Protein AF-A0A523Y934-F1 (afdb_monomer_lite)

Radius of gyration: 31.76 Å; chains: 1; bounding box: 68×55×85 Å

pLDDT: mean 89.75, std 9.21, range [45.53, 96.69]

Foldseek 3Di:
DDDDDPPDDDDPVNVVVVVVVVVVVVVVVVVVVVVVVVVVVVVVVVVQQVVLVVQVCVVVVVVVVQQQAAPLCQLRWHWDDDDFFKTKTWHDPVNPSPTWIWIWHWDADPVRWIFTWIDTNDDTDGSHTNDPGGGRD

Structure (mmCIF, N/CA/C/O backbone):
data_AF-A0A523Y934-F1
#
_entry.id   AF-A0A523Y934-F1
#
loop_
_atom_site.group_PDB
_atom_site.id
_atom_site.type_symbol
_atom_site.label_atom_id
_atom_site.label_alt_id
_atom_site.label_comp_id
_atom_site.label_asym_id
_atom_site.label_entity_id
_atom_site.label_seq_id
_atom_site.pdbx_PDB_ins_code
_atom_site.Cartn_x
_atom_site.Cartn_y
_atom_site.Cartn_z
_atom_site.occupancy
_atom_site.B_iso_or_equiv
_atom_site.auth_seq_id
_atom_site.auth_comp_id
_atom_site.auth_asym_id
_atom_site.auth_atom_id
_atom_site.pdbx_PDB_model_num
ATOM 1 N N . MET A 1 1 ? -46.271 44.060 52.376 1.00 45.53 1 MET A N 1
ATOM 2 C CA . MET A 1 1 ? -45.247 43.401 51.538 1.00 45.53 1 MET A CA 1
ATOM 3 C C . MET A 1 1 ? -45.195 41.928 51.933 1.00 45.53 1 MET A C 1
ATOM 5 O O . MET A 1 1 ? -44.728 41.628 53.021 1.00 45.53 1 MET A O 1
ATOM 9 N N . LYS A 1 2 ? -45.805 41.026 51.150 1.00 45.97 2 LYS A N 1
ATOM 10 C CA . LYS A 1 2 ? -45.819 39.576 51.432 1.00 45.97 2 LYS A CA 1
ATOM 11 C C . LYS A 1 2 ? -44.662 38.935 50.667 1.00 45.97 2 LYS A C 1
ATOM 13 O O . LYS A 1 2 ? -44.674 38.951 49.442 1.00 45.97 2 LYS A O 1
ATOM 18 N N . ILE A 1 3 ? -43.673 38.409 51.384 1.00 59.44 3 ILE A N 1
ATOM 19 C CA . ILE A 1 3 ? -42.582 37.633 50.787 1.00 59.44 3 ILE A CA 1
ATOM 20 C C . ILE A 1 3 ? -43.076 36.197 50.629 1.00 59.44 3 ILE A C 1
ATOM 22 O O . ILE A 1 3 ? -43.235 35.473 51.613 1.00 59.44 3 ILE A O 1
ATOM 26 N N . VAL A 1 4 ? -43.365 35.811 49.388 1.00 60.94 4 VAL A N 1
ATOM 27 C CA . VAL A 1 4 ? -43.674 34.429 49.017 1.00 60.94 4 VAL A CA 1
ATOM 28 C C . VAL A 1 4 ? -42.371 33.637 49.113 1.00 60.94 4 VAL A C 1
ATOM 30 O O . VAL A 1 4 ? -41.459 33.841 48.318 1.00 60.94 4 VAL A O 1
ATOM 33 N N . HIS A 1 5 ? -42.255 32.774 50.120 1.00 60.62 5 HIS A N 1
ATOM 34 C CA . HIS A 1 5 ? -41.163 31.810 50.202 1.00 60.62 5 HIS A CA 1
ATOM 35 C C . HIS A 1 5 ? -41.566 30.571 49.408 1.00 60.62 5 HIS A C 1
ATOM 37 O O . HIS A 1 5 ? -42.349 29.761 49.899 1.00 60.62 5 HIS A O 1
ATOM 43 N N . ASN A 1 6 ? -41.033 30.434 48.196 1.00 60.53 6 ASN A N 1
ATOM 44 C CA . ASN A 1 6 ? -41.092 29.175 47.468 1.00 60.53 6 ASN A CA 1
ATOM 45 C C . ASN A 1 6 ? -40.087 28.208 48.118 1.00 60.53 6 ASN A C 1
ATOM 47 O O . ASN A 1 6 ? -38.882 28.440 48.038 1.00 60.53 6 ASN A O 1
ATOM 51 N N . LYS A 1 7 ? -40.573 27.196 48.845 1.00 58.69 7 LYS A N 1
ATOM 52 C CA . LYS A 1 7 ? -39.758 26.206 49.577 1.00 58.69 7 LYS A CA 1
ATOM 53 C C . LYS A 1 7 ? -39.939 24.802 49.001 1.00 58.69 7 LYS A C 1
ATOM 55 O O . LYS A 1 7 ? -40.039 23.836 49.753 1.00 58.69 7 LYS A O 1
ATOM 60 N N . ASP A 1 8 ? -39.953 24.693 47.684 1.00 66.69 8 ASP A N 1
ATOM 61 C CA . ASP A 1 8 ? -40.050 23.396 47.028 1.00 66.69 8 ASP A CA 1
ATOM 62 C C . ASP A 1 8 ? -38.625 22.894 46.769 1.00 66.69 8 ASP A C 1
ATOM 64 O O . ASP A 1 8 ? -37.945 23.309 45.832 1.00 66.69 8 ASP A O 1
ATOM 68 N N . GLY A 1 9 ? -38.123 22.078 47.699 1.00 71.81 9 GLY A N 1
ATOM 69 C CA . GLY A 1 9 ? -36.906 21.291 47.510 1.00 71.81 9 GLY A CA 1
ATOM 70 C C . GLY A 1 9 ? -37.203 20.027 46.702 1.00 71.81 9 GLY A C 1
ATOM 71 O O . GLY A 1 9 ? -38.324 19.527 46.728 1.00 71.81 9 GLY A O 1
ATOM 72 N N . PHE A 1 10 ? -36.198 19.495 46.007 1.00 73.56 10 PHE A N 1
ATOM 73 C CA . PHE A 1 10 ? -36.338 18.241 45.265 1.00 73.56 10 PHE A CA 1
ATOM 74 C C . PHE A 1 10 ? -36.556 17.059 46.207 1.00 73.56 10 PHE A C 1
ATOM 76 O O . PHE A 1 10 ? -35.832 16.886 47.193 1.00 73.56 10 PHE A O 1
ATOM 83 N N . SER A 1 11 ? -37.519 16.209 45.869 1.00 87.81 11 SER A N 1
ATOM 84 C CA . SER A 1 11 ? -37.685 14.930 46.541 1.00 87.81 11 SER A CA 1
ATOM 85 C C . SER A 1 11 ? -36.555 13.974 46.149 1.00 87.81 11 SER A C 1
ATOM 87 O O . SER A 1 11 ? -36.106 13.945 45.002 1.00 87.81 11 SER A O 1
ATOM 89 N N . LEU A 1 12 ? -36.118 13.128 47.088 1.00 87.31 12 LEU A N 1
ATOM 90 C CA . LEU A 1 12 ? -35.115 12.083 46.832 1.00 87.31 12 LEU A CA 1
ATOM 91 C C . LEU A 1 12 ? -35.492 11.190 45.639 1.00 87.31 12 LEU A C 1
ATOM 93 O O . LEU A 1 12 ? -34.616 10.762 44.888 1.00 87.31 12 LEU A O 1
ATOM 97 N N . ILE A 1 13 ? -36.791 10.939 45.445 1.00 90.00 13 ILE A N 1
ATOM 98 C CA . ILE A 1 13 ? -37.280 10.137 44.321 1.00 90.00 13 ILE A CA 1
ATOM 99 C C . ILE A 1 13 ? -37.102 10.851 42.977 1.00 90.00 13 ILE A C 1
ATOM 101 O O . ILE A 1 13 ? -36.742 10.205 41.999 1.00 90.00 13 ILE A O 1
ATOM 105 N N . GLU A 1 14 ? -37.287 12.172 42.918 1.00 89.31 14 GLU A N 1
ATOM 106 C CA . GLU A 1 14 ? -37.111 12.950 41.684 1.00 89.31 14 GLU A CA 1
ATOM 107 C C . GLU A 1 14 ? -35.646 12.960 41.254 1.00 89.31 14 GLU A C 1
ATOM 109 O O . GLU A 1 14 ? -35.348 12.791 40.073 1.00 89.31 14 GLU A O 1
ATOM 114 N N . LEU A 1 15 ? -34.723 13.073 42.214 1.00 90.06 15 LEU A N 1
ATOM 115 C CA . LEU A 1 15 ? -33.290 12.992 41.944 1.00 90.06 15 LEU A CA 1
ATOM 116 C C . LEU A 1 15 ? -32.885 11.597 41.445 1.00 90.06 15 LEU A C 1
ATOM 118 O O . LEU A 1 15 ? -32.113 11.483 40.494 1.00 90.06 15 LEU A O 1
ATOM 122 N N . LEU A 1 16 ? -33.442 10.535 42.035 1.00 93.38 16 LEU A N 1
ATOM 123 C CA . LEU A 1 16 ? -33.182 9.161 41.601 1.00 93.38 16 LEU A CA 1
ATOM 124 C C . LEU A 1 16 ? -33.689 8.921 40.173 1.00 93.38 16 LEU A C 1
ATOM 126 O O . LEU A 1 16 ? -32.962 8.370 39.347 1.00 93.38 16 LEU A O 1
ATOM 130 N N . VAL A 1 17 ? -34.902 9.384 39.860 1.00 94.19 17 VAL A N 1
ATOM 131 C CA . VAL A 1 17 ? -35.477 9.280 38.511 1.00 94.19 17 VAL A CA 1
ATOM 132 C C . VAL A 1 17 ? -34.670 10.106 37.503 1.00 94.19 17 VAL A C 1
ATOM 134 O O . VAL A 1 17 ? -34.382 9.615 36.412 1.00 94.19 17 VAL A O 1
ATOM 137 N N . ALA A 1 18 ? -34.237 11.317 37.863 1.00 94.69 18 ALA A N 1
ATOM 138 C CA . ALA A 1 18 ? -33.416 12.162 36.996 1.00 94.69 18 ALA A CA 1
ATOM 139 C C . ALA A 1 18 ? -32.059 11.519 36.659 1.00 94.69 18 ALA A C 1
ATOM 141 O O . ALA A 1 18 ? -31.636 11.547 35.502 1.00 94.69 18 ALA A O 1
ATOM 142 N N . VAL A 1 19 ? -31.395 10.895 37.639 1.00 94.19 19 VAL A N 1
ATOM 143 C CA . VAL A 1 19 ? -30.137 10.159 37.419 1.00 94.19 19 VAL A CA 1
ATOM 144 C C . VAL A 1 19 ? -30.369 8.899 36.582 1.00 94.19 19 VAL A C 1
ATOM 146 O O . VAL A 1 19 ? -29.592 8.612 35.676 1.00 94.19 19 VAL A O 1
ATOM 149 N N . ALA A 1 20 ? -31.451 8.159 36.828 1.00 95.38 20 ALA A N 1
ATOM 150 C CA . ALA A 1 20 ? -31.769 6.975 36.033 1.00 95.38 20 ALA A CA 1
ATOM 151 C C . ALA A 1 20 ? -31.979 7.328 34.548 1.00 95.38 20 ALA A C 1
ATOM 153 O O . ALA A 1 20 ? -31.420 6.676 33.666 1.00 95.38 20 ALA A O 1
ATOM 154 N N . LEU A 1 21 ? -32.731 8.397 34.265 1.00 96.31 21 LEU A N 1
ATOM 155 C CA . LEU A 1 21 ? -32.966 8.864 32.898 1.00 96.31 21 LEU A CA 1
ATOM 156 C C . LEU A 1 21 ? -31.695 9.412 32.240 1.00 96.31 21 LEU A C 1
ATOM 158 O O . LEU A 1 21 ? -31.460 9.141 31.062 1.00 96.31 21 LEU A O 1
ATOM 162 N N . SER A 1 22 ? -30.849 10.136 32.980 1.00 95.69 22 SER A N 1
ATOM 163 C CA . SER A 1 22 ? -29.600 10.668 32.426 1.00 95.69 22 SER A CA 1
ATOM 164 C C . SER A 1 22 ? -28.634 9.555 32.014 1.00 95.69 22 SER A C 1
ATOM 166 O O . SER A 1 22 ? -28.032 9.652 30.947 1.00 95.69 22 SER A O 1
ATOM 168 N N . VAL A 1 23 ? -28.551 8.462 32.782 1.00 96.38 23 VAL A N 1
ATOM 169 C CA . VAL A 1 23 ? -27.744 7.281 32.431 1.00 96.38 23 VAL A CA 1
ATOM 170 C C . VAL A 1 23 ? -28.257 6.606 31.158 1.00 96.38 23 VAL A C 1
ATOM 172 O O . VAL A 1 23 ? -27.453 6.261 30.293 1.00 96.38 23 VAL A O 1
ATOM 175 N N . ILE A 1 24 ? -29.578 6.458 30.999 1.00 96.38 24 ILE A N 1
ATOM 176 C CA . ILE A 1 24 ? -30.177 5.874 29.785 1.00 96.38 24 ILE A CA 1
ATOM 177 C C . ILE A 1 24 ? -29.829 6.718 28.552 1.00 96.38 24 ILE A C 1
ATOM 179 O O . ILE A 1 24 ? -29.404 6.183 27.527 1.00 96.38 24 ILE A O 1
ATOM 183 N N . ILE A 1 25 ? -29.960 8.042 28.662 1.00 96.69 25 ILE A N 1
ATOM 184 C CA . ILE A 1 25 ? -29.616 8.970 27.579 1.00 96.69 25 ILE A CA 1
ATOM 185 C C . ILE A 1 25 ? -28.120 8.882 27.254 1.00 96.69 25 ILE A C 1
ATOM 187 O O . ILE A 1 25 ? -27.748 8.800 26.082 1.00 96.69 25 ILE A O 1
ATOM 191 N N . MET A 1 26 ? -27.256 8.833 28.272 1.00 96.25 26 MET A N 1
ATOM 192 C CA . MET A 1 26 ? -25.813 8.724 28.058 1.00 96.25 26 MET A CA 1
ATOM 193 C C . MET A 1 26 ? -25.416 7.409 27.395 1.00 96.25 26 MET A C 1
ATOM 195 O O . MET A 1 26 ? -24.554 7.415 26.519 1.00 96.25 26 MET A O 1
ATOM 199 N N . ALA A 1 27 ? -26.070 6.299 27.741 1.00 95.75 27 ALA A N 1
ATOM 200 C CA . ALA A 1 27 ? -25.849 5.020 27.075 1.00 95.75 27 ALA A CA 1
ATOM 201 C C . ALA A 1 27 ? -26.187 5.094 25.572 1.00 95.75 27 ALA A C 1
ATOM 203 O O . ALA A 1 27 ? -25.421 4.604 24.740 1.00 95.75 27 ALA A O 1
ATOM 204 N N . ALA A 1 28 ? -27.283 5.768 25.205 1.00 95.31 28 ALA A N 1
ATOM 205 C CA . ALA A 1 28 ? -27.666 5.969 23.806 1.00 95.31 28 ALA A CA 1
ATOM 206 C C . ALA A 1 28 ? -26.657 6.848 23.037 1.00 95.31 28 ALA A C 1
ATOM 208 O O . ALA A 1 28 ? -26.257 6.519 21.913 1.00 95.31 28 ALA A O 1
ATOM 209 N N . ILE A 1 29 ? -26.194 7.940 23.656 1.00 96.44 29 ILE A N 1
ATOM 210 C CA . ILE A 1 29 ? -25.170 8.822 23.075 1.00 96.44 29 ILE A CA 1
ATOM 211 C C . ILE A 1 29 ? -23.856 8.060 22.894 1.00 96.44 29 ILE A C 1
ATOM 213 O O . ILE A 1 29 ? -23.255 8.121 21.823 1.00 96.44 29 ILE A O 1
ATOM 217 N N . TYR A 1 30 ? -23.438 7.298 23.906 1.00 96.00 30 TYR A N 1
ATOM 218 C CA . TYR A 1 30 ? -22.206 6.519 23.863 1.00 96.00 30 TYR A CA 1
ATOM 219 C C . TYR A 1 30 ? -22.229 5.467 22.752 1.00 96.00 30 TYR A C 1
ATOM 221 O O . TYR A 1 30 ? -21.268 5.358 21.995 1.00 96.00 30 TYR A O 1
ATOM 229 N N . SER A 1 31 ? -23.346 4.752 22.582 1.00 94.19 31 SER A N 1
ATOM 230 C CA . SER A 1 31 ? -23.520 3.811 21.467 1.00 94.19 31 SER A CA 1
ATOM 231 C C . SER A 1 31 ? -23.329 4.496 20.109 1.00 94.19 31 SER A C 1
ATOM 233 O O . SER A 1 31 ? -22.666 3.963 19.218 1.00 94.19 31 SER A O 1
ATOM 235 N N . THR A 1 32 ? -23.886 5.698 19.950 1.00 94.56 32 THR A N 1
ATOM 236 C CA . THR A 1 32 ? -23.757 6.476 18.710 1.00 94.56 32 THR A CA 1
ATOM 237 C C . THR A 1 32 ? -22.320 6.958 18.506 1.00 94.56 32 THR A C 1
ATOM 239 O O . THR A 1 32 ? -21.791 6.868 17.399 1.00 94.56 32 THR A O 1
ATOM 242 N N . PHE A 1 33 ? -21.661 7.439 19.562 1.00 95.50 33 PHE A N 1
ATOM 243 C CA . PHE A 1 33 ? -20.258 7.854 19.529 1.00 95.50 33 PHE A CA 1
ATOM 244 C C . PHE A 1 33 ? -19.330 6.691 19.152 1.00 95.50 33 PHE A C 1
ATOM 246 O O . PHE A 1 33 ? -18.471 6.844 18.287 1.00 95.50 33 PHE A O 1
ATOM 253 N N . TYR A 1 34 ? -19.547 5.509 19.729 1.00 94.94 34 TYR A N 1
ATOM 254 C CA . TYR A 1 34 ? -18.773 4.309 19.419 1.00 94.94 34 TYR A CA 1
ATOM 255 C C . TYR A 1 34 ? -18.907 3.901 17.944 1.00 94.94 34 TYR A C 1
ATOM 257 O O . TYR A 1 34 ? -17.912 3.634 17.267 1.00 94.94 34 TYR A O 1
ATOM 265 N N . SER A 1 35 ? -20.133 3.922 17.407 1.00 93.94 35 SER A N 1
ATOM 266 C CA . SER A 1 35 ? -20.371 3.655 15.983 1.00 93.94 35 SER A CA 1
ATOM 267 C C . SER A 1 35 ? -19.685 4.681 15.075 1.00 93.94 35 SER A C 1
ATOM 269 O O . SER A 1 35 ? -19.143 4.319 14.027 1.00 93.94 35 SER A O 1
ATOM 271 N N . GLN A 1 36 ? -19.689 5.957 15.468 1.00 93.94 36 GLN A N 1
ATOM 272 C CA . GLN A 1 36 ? -18.993 7.012 14.733 1.00 93.94 36 GLN A CA 1
ATOM 273 C C . GLN A 1 36 ? -17.483 6.779 14.740 1.00 93.94 36 GLN A C 1
ATOM 275 O O . GLN A 1 36 ? -16.884 6.752 13.672 1.00 93.94 36 GLN A O 1
ATOM 280 N N . GLN A 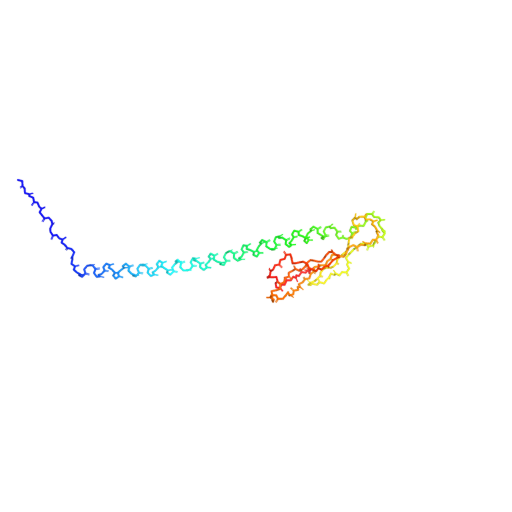1 37 ? -16.876 6.531 15.904 1.00 95.38 37 GLN A N 1
ATOM 281 C CA . GLN A 1 37 ? -15.437 6.274 16.021 1.00 95.38 37 GLN A CA 1
ATOM 282 C C . GLN A 1 37 ? -14.987 5.114 15.127 1.00 95.38 37 GLN A C 1
ATOM 284 O O . GLN A 1 37 ? -14.001 5.236 14.404 1.00 95.38 37 GLN A O 1
ATOM 289 N N . LYS A 1 38 ? -15.741 4.009 15.120 1.00 94.31 38 LYS A N 1
ATOM 290 C CA . LYS A 1 38 ? -15.466 2.879 14.226 1.00 94.31 38 LYS A CA 1
ATOM 291 C C . LYS A 1 38 ? -15.527 3.291 12.752 1.00 94.31 38 LYS A C 1
ATOM 293 O O . LYS A 1 38 ? -14.667 2.894 11.973 1.00 94.31 38 LYS A O 1
ATOM 298 N N . SER A 1 39 ? -16.525 4.088 12.376 1.00 93.75 39 SER A N 1
ATOM 299 C CA . SER A 1 39 ? -16.682 4.568 10.998 1.00 93.75 39 SER A CA 1
ATOM 300 C C . SER A 1 39 ? -15.538 5.493 10.580 1.00 93.75 39 SER A C 1
ATOM 302 O O . SER A 1 39 ? -15.052 5.374 9.460 1.00 93.75 39 SER A O 1
ATOM 304 N N . PHE A 1 40 ? -15.066 6.359 11.481 1.00 94.38 40 PHE A N 1
ATOM 305 C CA . PHE A 1 40 ? -13.912 7.227 11.234 1.00 94.38 40 PHE A CA 1
ATOM 306 C C . PHE A 1 40 ? -12.639 6.427 10.939 1.00 94.38 40 PHE A C 1
ATOM 308 O O . PHE A 1 40 ? -11.955 6.727 9.966 1.00 94.38 40 PHE A O 1
ATOM 315 N N . LEU A 1 41 ? -12.358 5.372 11.710 1.00 93.50 41 LEU A N 1
ATOM 316 C CA . LEU A 1 41 ? -11.185 4.519 11.469 1.00 93.50 41 LEU A CA 1
ATOM 317 C C . LEU A 1 41 ? -11.247 3.813 10.107 1.00 93.50 41 LEU A C 1
ATOM 319 O O . LEU A 1 41 ? -10.248 3.734 9.397 1.00 93.50 41 LEU A O 1
ATOM 323 N N . VAL A 1 42 ? -12.429 3.330 9.713 1.00 93.44 42 VAL A N 1
ATOM 324 C CA . VAL A 1 42 ? -12.621 2.716 8.389 1.00 93.44 42 VAL A CA 1
ATOM 325 C C . VAL A 1 42 ? -12.407 3.740 7.273 1.00 93.44 42 VAL A C 1
ATOM 327 O O . VAL A 1 42 ? -11.775 3.426 6.269 1.00 93.44 42 VAL A O 1
ATOM 330 N N . GLN A 1 43 ? -12.902 4.969 7.441 1.00 92.62 43 GLN A N 1
ATOM 331 C CA . GLN A 1 43 ? -12.708 6.038 6.457 1.00 92.62 43 GLN A CA 1
ATOM 332 C C . GLN A 1 43 ? -11.231 6.403 6.284 1.00 92.62 43 GLN A C 1
ATOM 334 O O . GLN A 1 43 ? -10.788 6.610 5.158 1.00 92.62 43 GLN A O 1
ATOM 339 N N . GLU A 1 44 ? -10.460 6.440 7.370 1.00 92.25 44 GLU A N 1
ATOM 340 C CA . GLU A 1 44 ? -9.017 6.682 7.312 1.00 92.25 44 GLU A CA 1
ATOM 341 C C . GLU A 1 44 ? -8.288 5.579 6.531 1.00 92.25 44 GLU A C 1
ATOM 343 O O . GLU A 1 44 ? -7.485 5.869 5.643 1.00 92.25 44 GLU A O 1
ATOM 348 N N . GLN A 1 45 ? -8.629 4.313 6.788 1.00 89.31 45 GLN A N 1
ATOM 349 C CA . GLN A 1 45 ? -8.058 3.180 6.059 1.00 89.31 45 GLN A CA 1
ATOM 350 C C . GLN A 1 45 ? -8.407 3.215 4.562 1.00 89.31 45 GLN A C 1
ATOM 352 O O . GLN A 1 45 ? -7.544 2.954 3.721 1.00 89.31 45 GLN A O 1
ATOM 357 N N . LEU A 1 46 ? -9.648 3.572 4.218 1.00 91.31 46 LEU A N 1
ATOM 358 C CA . LEU A 1 46 ? -10.073 3.740 2.826 1.00 91.31 46 LEU A CA 1
ATOM 359 C C . LEU A 1 46 ? -9.308 4.874 2.136 1.00 91.31 46 LEU A C 1
ATOM 361 O O . LEU A 1 46 ? -8.813 4.685 1.028 1.00 91.31 46 LEU A O 1
ATOM 365 N N . ALA A 1 47 ? -9.144 6.020 2.800 1.00 92.62 47 ALA A N 1
ATOM 366 C CA . ALA A 1 47 ? -8.390 7.146 2.254 1.00 92.62 47 ALA A CA 1
ATOM 367 C C . ALA A 1 47 ? -6.916 6.783 1.992 1.00 92.62 47 ALA A C 1
ATOM 369 O O . ALA A 1 47 ? -6.360 7.150 0.955 1.00 92.62 47 ALA A O 1
ATOM 370 N N . ALA A 1 48 ? -6.293 6.017 2.894 1.00 90.31 48 ALA A N 1
ATOM 371 C CA . ALA A 1 48 ? -4.933 5.518 2.703 1.00 90.31 48 ALA A CA 1
ATOM 372 C C . ALA A 1 48 ? -4.828 4.563 1.498 1.00 90.31 48 ALA A C 1
ATOM 374 O O . ALA A 1 48 ? -3.905 4.688 0.690 1.00 90.31 48 ALA A O 1
ATOM 375 N N . MET A 1 49 ? -5.794 3.651 1.327 1.00 89.31 49 MET A N 1
ATOM 376 C CA . MET A 1 49 ? -5.865 2.791 0.139 1.00 89.31 49 MET A CA 1
ATOM 377 C C . MET A 1 49 ? -6.021 3.602 -1.150 1.00 89.31 49 MET A C 1
ATOM 379 O O . MET A 1 49 ? -5.305 3.349 -2.116 1.00 89.31 49 MET A O 1
ATOM 383 N N . GLU A 1 50 ? -6.906 4.601 -1.177 1.00 92.12 50 GLU A N 1
ATOM 384 C CA . GLU A 1 50 ? -7.085 5.459 -2.354 1.00 92.12 50 GLU A CA 1
ATOM 385 C C . GLU A 1 50 ? -5.811 6.233 -2.712 1.00 92.12 50 GLU A C 1
ATOM 387 O O . GLU A 1 50 ? -5.470 6.363 -3.892 1.00 92.12 50 GLU A O 1
ATOM 392 N N . GLN A 1 51 ? -5.080 6.732 -1.712 1.00 91.50 51 GLN A N 1
ATOM 393 C CA . GLN A 1 51 ? -3.806 7.412 -1.933 1.00 91.50 51 GLN A CA 1
ATOM 394 C C . GLN A 1 51 ? -2.761 6.467 -2.539 1.00 91.50 51 GLN A C 1
ATOM 396 O O . GLN A 1 51 ? -2.086 6.844 -3.502 1.00 91.50 51 GLN A O 1
ATOM 401 N N . ASN A 1 52 ? -2.660 5.243 -2.019 1.00 91.50 52 ASN A N 1
ATOM 402 C CA . ASN A 1 52 ? -1.763 4.219 -2.551 1.00 91.50 52 ASN A CA 1
ATOM 403 C C . ASN A 1 52 ? -2.119 3.862 -3.999 1.00 91.50 52 ASN A C 1
ATOM 405 O O . ASN A 1 52 ? -1.242 3.838 -4.861 1.00 91.50 52 ASN A O 1
ATOM 409 N N . LEU A 1 53 ? -3.407 3.670 -4.296 1.00 91.31 53 LEU A N 1
ATOM 410 C CA . LEU A 1 53 ? -3.882 3.409 -5.656 1.00 91.31 53 LEU A CA 1
ATOM 411 C C . LEU A 1 53 ? -3.554 4.563 -6.607 1.00 91.31 53 LEU A C 1
ATOM 413 O O . LEU A 1 53 ? -3.064 4.327 -7.708 1.00 91.31 53 LEU A O 1
ATOM 417 N N . ARG A 1 54 ? -3.755 5.817 -6.185 1.00 93.12 54 ARG A N 1
ATOM 418 C CA . ARG A 1 54 ? -3.409 6.991 -7.002 1.00 93.12 54 ARG A CA 1
ATOM 419 C C . ARG A 1 54 ? -1.914 7.049 -7.308 1.00 93.12 54 ARG A C 1
ATOM 421 O O . ARG A 1 54 ? -1.540 7.364 -8.436 1.00 93.12 54 ARG A O 1
ATOM 428 N N . ALA A 1 55 ? -1.066 6.750 -6.326 1.00 91.31 55 ALA A N 1
ATOM 429 C CA . ALA A 1 55 ? 0.379 6.702 -6.522 1.00 91.31 55 ALA A CA 1
ATOM 430 C C . ALA A 1 55 ? 0.780 5.579 -7.492 1.00 91.31 55 ALA A C 1
ATOM 432 O O . ALA A 1 55 ? 1.529 5.827 -8.438 1.00 91.31 55 ALA A O 1
ATOM 433 N N . ALA A 1 56 ? 0.237 4.372 -7.312 1.00 92.69 56 ALA A N 1
ATOM 434 C CA . ALA A 1 56 ? 0.464 3.246 -8.212 1.00 92.69 56 ALA A CA 1
ATOM 435 C C . ALA A 1 56 ? 0.044 3.553 -9.655 1.00 92.69 56 ALA A C 1
ATOM 437 O O . ALA A 1 56 ? 0.844 3.358 -10.571 1.00 92.69 56 ALA A O 1
ATOM 438 N N . MET A 1 57 ? -1.166 4.086 -9.849 1.00 92.94 57 MET A N 1
ATOM 439 C CA . MET A 1 57 ? -1.675 4.481 -11.164 1.00 92.94 57 MET A CA 1
ATOM 440 C C . MET A 1 57 ? -0.793 5.542 -11.817 1.00 92.94 57 MET A C 1
ATOM 442 O O . MET A 1 57 ? -0.447 5.403 -12.983 1.00 92.94 57 MET A O 1
ATOM 446 N N . PHE A 1 58 ? -0.348 6.553 -11.065 1.00 94.62 58 PHE A N 1
ATOM 447 C CA . PHE A 1 58 ? 0.546 7.585 -11.592 1.00 94.62 58 PHE A CA 1
ATOM 448 C C . PHE A 1 58 ? 1.849 7.000 -12.157 1.00 94.62 58 PHE A C 1
ATOM 450 O O . PHE A 1 58 ? 2.260 7.355 -13.263 1.00 94.62 58 PHE A O 1
ATOM 457 N N . TYR A 1 59 ? 2.499 6.092 -11.421 1.00 92.75 59 TYR A N 1
ATOM 458 C CA . TYR A 1 59 ? 3.709 5.431 -11.915 1.00 92.75 59 TYR A CA 1
ATOM 459 C C . TYR A 1 59 ? 3.416 4.545 -13.125 1.00 92.75 59 TYR A C 1
ATOM 461 O O . TYR A 1 59 ? 4.156 4.593 -14.104 1.00 92.75 59 TYR A O 1
ATOM 469 N N . MET A 1 60 ? 2.342 3.759 -13.062 1.00 93.00 60 MET A N 1
ATOM 470 C CA . MET A 1 60 ? 1.975 2.816 -14.113 1.00 93.00 60 MET A CA 1
ATOM 471 C C . MET A 1 60 ? 1.624 3.531 -15.421 1.00 93.00 60 MET A C 1
ATOM 473 O O . MET A 1 60 ? 2.168 3.187 -16.463 1.00 93.00 60 M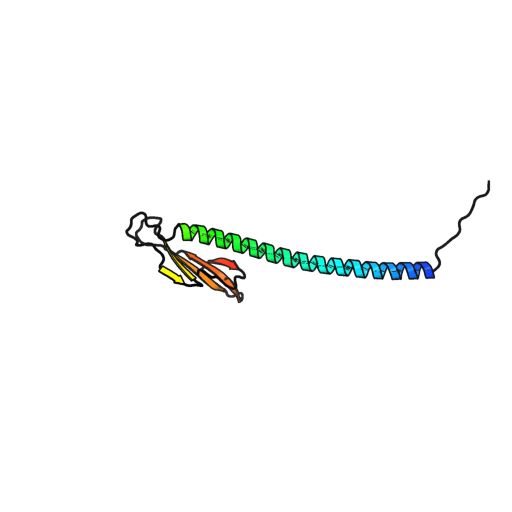ET A O 1
ATOM 477 N N . GLU A 1 61 ? 0.799 4.577 -15.376 1.00 94.12 61 GLU A N 1
ATOM 478 C CA . GLU A 1 61 ? 0.460 5.392 -16.546 1.00 94.12 61 GLU A CA 1
ATOM 479 C C . GLU A 1 61 ? 1.696 6.037 -17.167 1.00 94.12 61 GLU A C 1
ATOM 481 O O . GLU A 1 61 ? 1.873 6.005 -18.387 1.00 94.12 61 GLU A O 1
ATOM 486 N N . ARG A 1 62 ? 2.559 6.634 -16.336 1.00 93.50 62 ARG A N 1
ATOM 487 C CA . ARG A 1 62 ? 3.784 7.281 -16.809 1.00 93.50 62 ARG A CA 1
ATOM 488 C C . ARG A 1 62 ? 4.674 6.286 -17.543 1.00 93.50 62 ARG A C 1
ATOM 490 O O . ARG A 1 62 ? 5.138 6.594 -18.635 1.00 93.50 62 ARG A O 1
ATOM 497 N N . ASP A 1 63 ? 4.899 5.121 -16.955 1.00 93.88 63 ASP A N 1
ATOM 498 C CA . ASP A 1 63 ? 5.816 4.138 -17.511 1.00 93.88 63 ASP A CA 1
ATOM 499 C C . ASP A 1 63 ? 5.217 3.428 -18.730 1.00 93.88 63 ASP A C 1
ATOM 501 O O . ASP A 1 63 ? 5.897 3.272 -19.737 1.00 93.88 63 ASP A O 1
ATOM 505 N N . ILE A 1 64 ? 3.924 3.080 -18.706 1.00 93.12 64 ILE A N 1
ATOM 506 C CA . ILE A 1 64 ? 3.238 2.497 -19.870 1.00 93.12 64 ILE A CA 1
ATOM 507 C C . ILE A 1 64 ? 3.281 3.459 -21.060 1.00 93.12 64 ILE A C 1
ATOM 509 O O . ILE A 1 64 ? 3.479 3.029 -22.193 1.00 93.12 64 ILE A O 1
ATOM 513 N N . ARG A 1 65 ? 3.148 4.772 -20.835 1.00 93.38 65 ARG A N 1
ATOM 514 C CA . ARG A 1 65 ? 3.286 5.769 -21.909 1.00 93.38 65 ARG A CA 1
ATOM 515 C C . ARG A 1 65 ? 4.687 5.822 -22.519 1.00 93.38 65 ARG A C 1
ATOM 517 O O . ARG A 1 65 ? 4.818 6.306 -23.641 1.00 93.38 65 ARG A O 1
ATOM 524 N N . MET A 1 66 ? 5.705 5.377 -21.789 1.00 92.19 66 MET A N 1
ATOM 525 C CA . MET A 1 66 ? 7.089 5.277 -22.259 1.00 92.19 66 MET A CA 1
ATOM 526 C C . MET A 1 66 ? 7.443 3.858 -22.734 1.00 92.19 66 MET A C 1
ATOM 528 O O . MET A 1 66 ? 8.531 3.647 -23.267 1.00 92.19 66 MET A O 1
ATOM 532 N N . ALA A 1 67 ? 6.522 2.895 -22.623 1.00 93.38 67 ALA A N 1
ATOM 533 C CA . ALA A 1 67 ? 6.735 1.537 -23.096 1.00 93.38 67 ALA A CA 1
ATOM 534 C C . ALA A 1 67 ? 7.059 1.525 -24.596 1.00 93.38 67 ALA A C 1
ATOM 536 O O . ALA A 1 67 ? 6.327 2.077 -25.419 1.00 93.38 67 ALA A O 1
ATOM 537 N N . GLY A 1 68 ? 8.167 0.880 -24.957 1.00 92.88 68 GLY A N 1
ATOM 538 C CA . GLY A 1 68 ? 8.650 0.843 -26.333 1.00 92.88 68 GLY A CA 1
ATOM 539 C C . GLY A 1 68 ? 9.291 2.140 -26.825 1.00 92.88 68 GLY A C 1
ATOM 540 O O . GLY A 1 68 ? 9.518 2.278 -28.026 1.00 92.88 68 GLY A O 1
ATOM 541 N N . CYS A 1 69 ? 9.589 3.093 -25.937 1.00 93.94 69 CYS A N 1
ATOM 542 C CA . CYS A 1 69 ? 10.385 4.260 -26.299 1.00 93.94 69 CYS A CA 1
ATOM 543 C C . CYS A 1 69 ? 11.772 3.800 -26.772 1.00 93.94 69 CYS A C 1
ATOM 545 O O . CYS A 1 69 ? 12.525 3.220 -25.998 1.00 93.94 69 CYS A O 1
ATOM 547 N N . ASP A 1 70 ? 12.082 4.035 -28.047 1.00 93.50 70 ASP A N 1
ATOM 548 C CA . ASP A 1 70 ? 13.377 3.740 -28.666 1.00 93.50 70 ASP A CA 1
ATOM 549 C C . ASP A 1 70 ? 13.698 4.852 -29.688 1.00 93.50 70 ASP A C 1
ATOM 551 O O . ASP A 1 70 ? 13.292 4.779 -30.858 1.00 93.50 70 ASP A O 1
ATOM 555 N N . PRO A 1 71 ? 14.369 5.938 -29.260 1.00 91.56 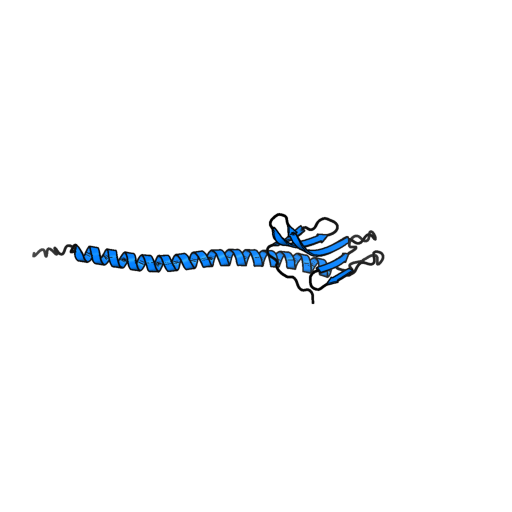71 PRO A N 1
ATOM 556 C CA . PRO A 1 71 ? 14.682 7.078 -30.108 1.00 91.56 71 PRO A CA 1
ATOM 557 C C . PRO A 1 71 ? 15.721 6.723 -31.177 1.00 91.56 71 PRO A C 1
ATOM 559 O O . PRO A 1 71 ? 15.716 7.317 -32.258 1.00 91.56 71 PRO A O 1
ATOM 562 N N . THR A 1 72 ? 16.599 5.750 -30.910 1.00 91.69 72 THR A N 1
ATOM 563 C CA . THR A 1 72 ? 17.649 5.330 -31.850 1.00 91.69 72 THR A CA 1
ATOM 564 C C . THR A 1 72 ? 17.192 4.222 -32.800 1.00 91.69 72 THR A C 1
ATOM 566 O O . THR A 1 72 ? 17.830 4.012 -33.836 1.00 91.69 72 THR A O 1
ATOM 569 N N . ARG A 1 73 ? 16.069 3.563 -32.483 1.00 88.75 73 ARG A N 1
ATOM 570 C CA . ARG A 1 73 ? 15.516 2.363 -33.135 1.00 88.75 73 ARG A CA 1
ATOM 571 C C . ARG A 1 73 ? 16.483 1.181 -33.147 1.00 88.75 73 ARG A C 1
ATOM 573 O O . ARG A 1 73 ? 16.472 0.385 -34.089 1.00 88.75 73 ARG A O 1
ATOM 580 N N . LYS A 1 74 ? 17.366 1.102 -32.152 1.00 91.12 74 LYS A N 1
ATOM 581 C CA . LYS A 1 74 ? 18.419 0.078 -32.069 1.00 91.12 74 LYS A CA 1
ATOM 582 C C . LYS A 1 74 ? 18.278 -0.835 -30.859 1.00 91.12 74 LYS A C 1
ATOM 584 O O . LYS A 1 74 ? 18.830 -1.930 -30.904 1.00 91.12 74 LYS A O 1
ATOM 589 N N . ALA A 1 75 ? 17.554 -0.418 -29.823 1.00 90.31 75 ALA A N 1
ATOM 590 C CA . ALA A 1 75 ? 17.351 -1.219 -28.621 1.00 90.31 75 ALA A CA 1
ATOM 591 C C . ALA A 1 75 ? 16.245 -2.267 -28.781 1.00 90.31 75 ALA A C 1
ATOM 593 O O . ALA A 1 75 ? 16.242 -3.268 -28.067 1.00 90.31 75 ALA A O 1
ATOM 594 N N . GLY A 1 76 ? 15.300 -2.057 -29.706 1.00 89.88 76 GLY A N 1
ATOM 595 C CA . GLY A 1 76 ? 14.164 -2.964 -29.874 1.00 89.88 76 GLY A CA 1
ATOM 596 C C . GLY A 1 76 ? 13.224 -2.934 -28.667 1.00 89.88 76 GLY A C 1
ATOM 597 O O . GLY A 1 76 ? 12.698 -3.973 -28.267 1.00 89.88 76 GLY A O 1
ATOM 598 N N . ALA A 1 77 ? 13.049 -1.754 -28.065 1.00 93.50 77 ALA A N 1
ATOM 599 C CA . ALA A 1 77 ? 12.185 -1.579 -26.907 1.00 93.50 77 ALA A CA 1
ATOM 600 C C . ALA A 1 77 ? 10.720 -1.921 -27.242 1.00 93.50 77 ALA A C 1
ATOM 602 O O . ALA A 1 77 ? 10.226 -1.622 -28.331 1.00 93.50 77 ALA A O 1
ATOM 603 N N . GLY A 1 78 ? 9.999 -2.523 -26.296 1.00 92.81 78 GLY A N 1
ATOM 604 C CA . GLY A 1 78 ? 8.606 -2.915 -26.495 1.00 92.81 78 GLY A CA 1
ATOM 605 C C . GLY A 1 78 ? 8.016 -3.696 -25.326 1.00 92.81 78 GLY A C 1
ATOM 606 O O . GLY A 1 78 ? 8.630 -3.856 -24.274 1.00 92.81 78 GLY A O 1
ATOM 607 N N . VAL A 1 79 ? 6.798 -4.204 -25.507 1.00 94.12 79 VAL A N 1
ATOM 608 C CA . VAL A 1 79 ? 6.142 -5.065 -24.514 1.00 94.12 79 VAL A CA 1
ATOM 609 C C . VAL A 1 79 ? 6.730 -6.473 -24.600 1.00 94.12 79 VAL A C 1
ATOM 611 O O . VAL A 1 79 ? 6.758 -7.076 -25.669 1.00 94.12 79 VAL A O 1
ATOM 614 N N . THR A 1 80 ? 7.213 -6.995 -23.473 1.00 93.56 80 THR A N 1
ATOM 615 C CA . THR A 1 80 ? 7.847 -8.322 -23.373 1.00 93.56 80 THR A CA 1
ATOM 616 C C . THR A 1 80 ? 6.927 -9.350 -22.711 1.00 93.56 80 THR A C 1
ATOM 618 O O . THR A 1 80 ? 7.005 -10.537 -23.017 1.00 93.56 80 THR A O 1
ATOM 621 N N . THR A 1 81 ? 6.048 -8.916 -21.804 1.00 92.94 81 THR A N 1
ATOM 622 C CA . THR A 1 81 ? 5.073 -9.777 -21.117 1.00 92.94 81 THR A CA 1
ATOM 623 C C . THR A 1 81 ? 3.800 -8.982 -20.873 1.00 92.94 81 THR A C 1
ATOM 625 O O . THR A 1 81 ? 3.871 -7.873 -20.352 1.00 92.94 81 THR A O 1
ATOM 628 N N . ALA A 1 82 ? 2.651 -9.538 -21.240 1.00 91.69 82 ALA A N 1
ATOM 629 C CA . ALA A 1 82 ? 1.338 -8.951 -21.001 1.00 91.69 82 ALA A CA 1
ATOM 630 C C . ALA A 1 82 ? 0.379 -10.073 -20.592 1.00 91.69 82 ALA A C 1
ATOM 632 O O . ALA A 1 82 ? -0.376 -10.594 -21.410 1.00 91.69 82 ALA A O 1
ATOM 633 N N . ASP A 1 83 ? 0.486 -10.479 -19.331 1.00 92.94 83 ASP A N 1
ATOM 634 C CA . ASP A 1 83 ? -0.400 -11.458 -18.708 1.00 92.94 83 ASP A CA 1
ATOM 635 C C . ASP A 1 83 ? -1.472 -10.732 -17.890 1.00 92.94 83 ASP A C 1
ATOM 637 O O . ASP A 1 83 ? -1.300 -9.569 -17.524 1.00 92.94 83 ASP A O 1
ATOM 641 N N . ALA A 1 84 ? -2.541 -11.439 -17.515 1.00 90.25 84 ALA A N 1
ATOM 642 C CA . ALA A 1 84 ? -3.622 -10.865 -16.710 1.00 90.25 84 ALA A CA 1
ATOM 643 C C . ALA A 1 84 ? -3.115 -10.202 -15.420 1.00 90.25 84 ALA A C 1
ATOM 645 O O . ALA A 1 84 ? -3.557 -9.119 -15.064 1.00 90.25 84 ALA A O 1
ATOM 646 N N . THR A 1 85 ? -2.136 -10.814 -14.749 1.00 91.81 85 THR A N 1
ATOM 647 C CA . THR A 1 85 ? -1.639 -10.343 -13.449 1.00 91.81 85 THR A CA 1
ATOM 648 C C . THR A 1 85 ? -0.217 -9.791 -13.494 1.00 91.81 85 THR A C 1
ATOM 650 O O . THR A 1 85 ? 0.394 -9.595 -12.443 1.00 91.81 85 THR A O 1
ATOM 653 N N . SER A 1 86 ? 0.379 -9.608 -14.675 1.00 92.81 86 SER A N 1
ATOM 654 C CA . SER A 1 86 ? 1.719 -9.026 -14.761 1.00 92.81 86 SER A CA 1
ATOM 655 C C . SER A 1 86 ? 1.999 -8.385 -16.106 1.00 92.81 86 SER A C 1
ATOM 657 O O . SER A 1 86 ? 1.666 -8.934 -17.155 1.00 92.81 86 SER A O 1
ATOM 659 N N . LEU A 1 87 ? 2.688 -7.250 -16.063 1.00 94.25 87 LEU A N 1
ATOM 660 C CA . LEU A 1 87 ? 3.034 -6.473 -17.242 1.00 94.25 87 LEU A CA 1
ATOM 661 C C . LEU A 1 87 ? 4.531 -6.171 -17.227 1.00 94.25 87 LEU A C 1
ATOM 663 O O . LEU A 1 87 ? 5.049 -5.584 -16.276 1.00 94.25 87 LEU A O 1
ATOM 667 N N . ARG A 1 88 ? 5.228 -6.559 -18.295 1.00 95.06 88 ARG A N 1
ATOM 668 C CA . ARG A 1 88 ? 6.640 -6.256 -18.532 1.00 95.06 88 ARG A CA 1
ATOM 669 C C . ARG A 1 88 ? 6.811 -5.578 -19.876 1.00 95.06 88 ARG A C 1
ATOM 671 O O . ARG A 1 88 ? 6.391 -6.103 -20.906 1.00 95.06 88 ARG A O 1
ATOM 678 N N . PHE A 1 89 ? 7.533 -4.475 -19.878 1.00 95.25 89 PHE A N 1
ATOM 679 C CA . PHE A 1 89 ? 7.948 -3.792 -21.093 1.00 95.25 89 PHE A CA 1
ATOM 680 C C . PHE A 1 89 ? 9.344 -3.214 -20.921 1.00 95.25 89 PHE A C 1
ATOM 682 O O . PHE A 1 89 ? 9.941 -3.274 -19.842 1.00 95.25 89 PHE A O 1
ATOM 689 N N . THR A 1 90 ? 9.879 -2.701 -22.014 1.00 95.44 90 THR A N 1
ATOM 690 C CA . THR A 1 90 ? 11.195 -2.096 -22.063 1.00 95.44 90 THR A CA 1
ATOM 691 C C . THR A 1 90 ? 11.151 -0.699 -22.665 1.00 95.44 90 THR A C 1
ATOM 693 O O . THR A 1 90 ? 10.259 -0.382 -23.455 1.00 95.44 90 THR A O 1
ATOM 696 N N . GLU A 1 91 ? 12.114 0.131 -22.279 1.00 94.38 91 GLU A N 1
ATOM 697 C CA . GLU A 1 91 ? 12.333 1.490 -22.785 1.00 94.38 91 GLU A CA 1
ATOM 698 C C . GLU A 1 91 ? 13.842 1.771 -22.905 1.00 94.38 91 GLU A C 1
ATOM 700 O O . GLU A 1 91 ? 14.619 1.307 -22.079 1.00 94.38 91 GLU A O 1
ATOM 705 N N . ASP A 1 92 ? 14.262 2.513 -23.927 1.00 93.69 92 ASP A N 1
ATOM 706 C CA . ASP A 1 92 ? 15.641 2.970 -24.177 1.00 93.69 92 ASP A CA 1
ATOM 707 C C . ASP A 1 92 ? 15.625 4.498 -24.315 1.00 93.69 92 ASP A C 1
ATOM 709 O O . ASP A 1 92 ? 15.690 5.049 -25.408 1.00 93.69 92 ASP A O 1
ATOM 713 N N . ILE A 1 93 ? 15.400 5.217 -23.214 1.00 91.62 93 ILE A N 1
ATOM 714 C CA . ILE A 1 93 ? 15.194 6.677 -23.268 1.00 91.62 93 ILE A CA 1
ATOM 715 C C . ILE A 1 93 ? 16.503 7.426 -23.564 1.00 91.62 93 ILE A C 1
ATOM 717 O O . ILE A 1 93 ? 16.478 8.480 -24.205 1.00 91.62 93 ILE A O 1
ATOM 721 N N . ASP A 1 94 ? 17.637 6.915 -23.091 1.00 91.75 94 ASP A N 1
ATOM 722 C CA . ASP A 1 94 ? 18.957 7.526 -23.262 1.00 91.75 94 ASP A CA 1
ATOM 723 C C . ASP A 1 94 ? 19.624 7.168 -24.600 1.00 91.75 94 ASP A C 1
ATOM 725 O O . ASP A 1 94 ? 20.534 7.882 -25.033 1.00 91.75 94 ASP A O 1
ATOM 729 N N . GLY A 1 95 ? 19.121 6.151 -25.306 1.00 90.69 95 GLY A N 1
ATOM 730 C CA . GLY A 1 95 ? 19.587 5.780 -26.636 1.00 90.69 95 GLY A CA 1
ATOM 731 C C . GLY A 1 95 ? 20.923 5.047 -26.609 1.00 90.69 95 GLY A C 1
ATOM 732 O O . GLY A 1 95 ? 21.684 5.122 -27.583 1.00 90.69 95 GLY A O 1
ATOM 733 N N . ASP A 1 96 ? 21.239 4.383 -25.499 1.00 92.31 96 ASP A N 1
ATOM 734 C CA . ASP A 1 96 ? 22.506 3.685 -25.296 1.00 92.31 96 ASP A CA 1
ATOM 735 C C . ASP A 1 96 ? 22.496 2.249 -25.851 1.00 92.31 96 ASP A C 1
ATOM 737 O O . ASP A 1 96 ? 23.522 1.564 -25.820 1.00 92.31 96 ASP A O 1
ATOM 741 N N . THR A 1 97 ? 21.369 1.825 -26.441 1.00 90.12 97 THR A N 1
ATOM 742 C CA . THR A 1 97 ? 21.092 0.488 -26.997 1.00 90.12 97 THR A CA 1
ATOM 743 C C . THR A 1 97 ? 20.900 -0.626 -25.965 1.00 90.12 97 THR A C 1
ATOM 745 O O . THR A 1 97 ? 20.750 -1.791 -26.346 1.00 90.12 97 THR A O 1
ATOM 748 N N . VAL A 1 98 ? 20.850 -0.290 -24.676 1.00 92.00 98 VAL A N 1
ATOM 749 C CA . VAL A 1 98 ? 20.593 -1.203 -23.563 1.00 92.00 98 VAL A CA 1
ATOM 750 C C . VAL A 1 98 ? 19.246 -0.844 -22.928 1.00 92.00 98 VAL A C 1
ATOM 752 O O . VAL A 1 98 ? 19.170 -0.050 -21.993 1.00 92.00 98 VAL A O 1
ATOM 755 N N . PRO A 1 99 ? 18.144 -1.461 -23.387 1.00 91.75 99 PRO A N 1
ATOM 756 C CA . PRO A 1 99 ? 16.831 -1.097 -22.890 1.00 91.75 99 PRO A CA 1
ATOM 757 C C . PRO A 1 99 ? 16.648 -1.471 -21.410 1.00 91.75 99 PRO A C 1
ATOM 759 O O . PRO A 1 99 ? 16.964 -2.582 -20.971 1.00 91.75 99 PRO A O 1
ATOM 762 N N . VAL A 1 100 ? 16.040 -0.568 -20.648 1.00 93.38 100 VAL A N 1
ATOM 763 C CA . VAL A 1 100 ? 15.629 -0.779 -19.260 1.00 93.38 100 VAL A CA 1
ATOM 764 C C . VAL A 1 100 ? 14.334 -1.584 -19.234 1.00 93.38 100 VAL A C 1
ATOM 766 O O . VAL A 1 100 ? 13.364 -1.236 -19.900 1.00 93.38 100 VAL A O 1
ATOM 769 N N . SER A 1 101 ? 14.288 -2.658 -18.436 1.00 94.38 101 SER A N 1
ATOM 770 C CA . SER A 1 101 ? 13.058 -3.429 -18.217 1.00 94.38 101 SER A CA 1
ATOM 771 C C . SER A 1 101 ? 12.260 -2.872 -17.044 1.00 94.38 101 SER A C 1
ATOM 773 O O . SER A 1 101 ? 12.745 -2.846 -15.906 1.00 94.38 101 SER A O 1
ATOM 775 N N . ILE A 1 102 ? 11.018 -2.491 -17.338 1.00 95.31 102 ILE A N 1
ATOM 776 C CA . ILE A 1 102 ? 10.000 -2.137 -16.360 1.00 95.31 102 ILE A CA 1
ATOM 777 C C . ILE A 1 102 ? 9.079 -3.339 -16.148 1.00 95.31 102 ILE A C 1
ATOM 779 O O . ILE A 1 102 ? 8.618 -3.954 -17.113 1.00 95.31 102 ILE A O 1
ATOM 783 N N . PHE A 1 103 ? 8.820 -3.697 -14.891 1.00 95.31 103 PHE A N 1
ATOM 784 C CA . PHE A 1 103 ? 7.965 -4.834 -14.550 1.00 95.31 103 PHE A CA 1
ATOM 785 C C . PHE A 1 103 ? 7.013 -4.512 -13.404 1.00 95.31 103 PHE A C 1
ATOM 787 O O . PHE A 1 103 ? 7.443 -4.027 -12.357 1.00 95.31 103 PHE A O 1
ATOM 794 N N . TYR A 1 104 ? 5.737 -4.824 -13.621 1.00 95.25 104 TYR A N 1
ATOM 795 C CA . TYR A 1 104 ? 4.659 -4.725 -12.649 1.00 95.25 104 TYR A CA 1
ATOM 796 C C . TYR A 1 104 ? 4.116 -6.113 -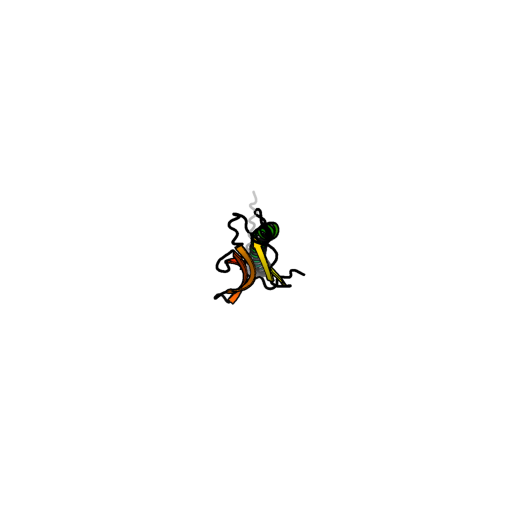12.318 1.00 95.25 104 TYR A C 1
ATOM 798 O O . TYR A 1 104 ? 3.684 -6.847 -13.210 1.00 95.25 104 TYR A O 1
ATOM 806 N N . SER A 1 105 ? 4.115 -6.456 -11.031 1.00 93.81 105 SER A N 1
ATOM 807 C CA . SER A 1 105 ? 3.554 -7.707 -10.515 1.00 93.81 105 SER A CA 1
ATOM 808 C C . SER A 1 105 ? 3.186 -7.578 -9.041 1.00 93.81 105 SER A C 1
ATOM 810 O O . SER A 1 105 ? 3.787 -6.784 -8.311 1.00 93.81 105 SER A O 1
ATOM 812 N N . LEU A 1 106 ? 2.254 -8.409 -8.580 1.00 93.69 106 LEU A N 1
ATOM 813 C CA . LEU A 1 106 ? 2.022 -8.577 -7.148 1.00 93.69 106 LEU A CA 1
ATOM 814 C C . LEU A 1 106 ? 3.134 -9.414 -6.521 1.00 93.69 106 LEU A C 1
ATOM 816 O O . LEU A 1 106 ? 3.577 -10.410 -7.092 1.00 93.69 106 LEU A O 1
ATOM 820 N N . TYR A 1 107 ? 3.569 -9.014 -5.334 1.00 92.38 107 TYR A N 1
ATOM 821 C CA . TYR A 1 107 ? 4.494 -9.787 -4.517 1.00 92.38 107 TYR A CA 1
ATOM 822 C C . TYR A 1 107 ? 4.153 -9.617 -3.038 1.00 92.38 107 TYR A C 1
ATOM 824 O O . TYR A 1 107 ? 3.523 -8.638 -2.642 1.00 92.38 107 TYR A O 1
ATOM 832 N N . THR A 1 108 ? 4.572 -10.577 -2.223 1.00 91.69 108 THR A N 1
ATOM 833 C CA . THR A 1 108 ? 4.414 -10.518 -0.769 1.00 91.69 108 THR A CA 1
ATOM 834 C C . THR A 1 108 ? 5.787 -10.345 -0.143 1.00 91.69 108 THR A C 1
ATOM 836 O O . THR A 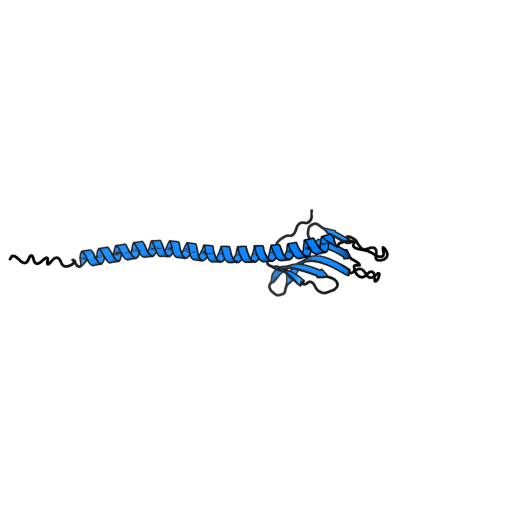1 108 ? 6.707 -11.108 -0.437 1.00 91.69 108 THR A O 1
ATOM 839 N N . ASP A 1 109 ? 5.923 -9.318 0.687 1.00 84.19 109 ASP A N 1
ATOM 840 C CA . ASP A 1 109 ? 7.167 -8.995 1.388 1.00 84.19 109 ASP A CA 1
ATOM 841 C C . ASP A 1 109 ? 7.266 -9.743 2.733 1.00 84.19 109 ASP A C 1
ATOM 843 O O . ASP A 1 109 ? 6.362 -10.499 3.101 1.00 84.19 109 ASP A O 1
ATOM 847 N N . THR A 1 110 ? 8.324 -9.510 3.516 1.00 87.62 110 THR A N 1
ATOM 848 C CA . THR A 1 110 ? 8.512 -10.131 4.846 1.00 87.62 110 THR A CA 1
ATOM 849 C C . THR A 1 110 ? 7.387 -9.842 5.837 1.00 87.62 110 THR A C 1
ATOM 851 O O . THR A 1 110 ? 7.192 -10.602 6.783 1.00 87.62 110 THR A O 1
ATOM 854 N N . ASP A 1 111 ? 6.626 -8.775 5.603 1.00 87.75 111 ASP A N 1
ATOM 855 C CA . ASP A 1 111 ? 5.505 -8.359 6.447 1.00 87.75 111 ASP A CA 1
ATOM 856 C C . ASP 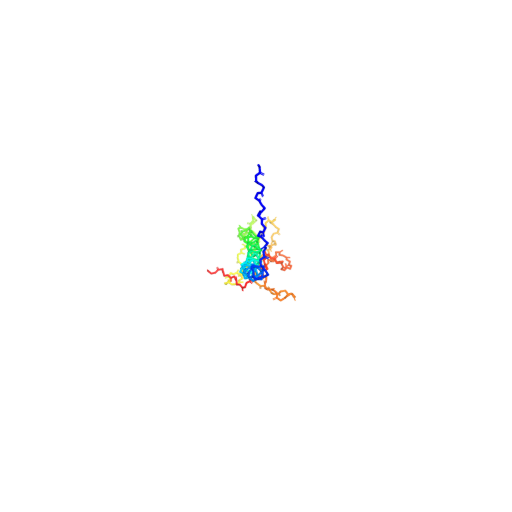A 1 111 ? 4.225 -9.177 6.187 1.00 87.75 111 ASP A C 1
ATOM 858 O O . ASP A 1 111 ? 3.213 -8.972 6.852 1.00 87.75 111 ASP A O 1
ATOM 862 N N . GLY A 1 112 ? 4.229 -10.078 5.194 1.00 88.56 112 GLY A N 1
ATOM 863 C CA . GLY A 1 112 ? 3.059 -10.879 4.808 1.00 88.56 112 GLY A CA 1
ATOM 864 C C . GLY A 1 112 ? 1.976 -10.098 4.055 1.00 88.56 112 GLY A C 1
ATOM 865 O O . GLY A 1 112 ? 0.963 -10.672 3.661 1.00 88.56 112 GLY A O 1
ATOM 866 N N . ILE A 1 113 ? 2.191 -8.802 3.824 1.00 89.56 113 ILE A N 1
ATOM 867 C CA . ILE A 1 113 ? 1.289 -7.928 3.075 1.00 89.56 113 ILE A CA 1
ATOM 868 C C . ILE A 1 113 ? 1.584 -8.070 1.583 1.00 89.56 113 ILE A C 1
ATOM 870 O O . ILE A 1 113 ? 2.741 -7.989 1.161 1.00 89.56 113 ILE A O 1
ATOM 874 N N . GLN A 1 114 ? 0.530 -8.257 0.791 1.00 91.19 114 GLN A N 1
ATOM 875 C CA . GLN A 1 114 ? 0.622 -8.249 -0.663 1.00 91.19 114 GLN A CA 1
ATOM 876 C C . GLN A 1 114 ? 0.721 -6.810 -1.179 1.00 91.19 114 GLN A C 1
ATOM 878 O O . GLN A 1 114 ? -0.052 -5.929 -0.787 1.00 91.19 114 GLN A O 1
ATOM 883 N N . LYS A 1 115 ? 1.702 -6.576 -2.045 1.00 93.31 115 LYS A N 1
ATOM 884 C CA . LYS A 1 115 ? 2.071 -5.263 -2.566 1.00 93.31 115 LYS A CA 1
ATOM 885 C C . LYS A 1 115 ? 2.095 -5.310 -4.088 1.00 93.31 115 LYS A C 1
ATOM 887 O O . LYS A 1 115 ? 2.502 -6.309 -4.687 1.00 93.31 115 LYS A O 1
ATOM 892 N N . LEU A 1 116 ? 1.709 -4.206 -4.716 1.00 93.69 116 LEU A N 1
ATOM 893 C CA . LEU A 1 116 ? 2.009 -3.972 -6.121 1.00 93.69 116 LEU A CA 1
ATOM 894 C C . LEU A 1 116 ? 3.457 -3.502 -6.233 1.00 93.69 116 LEU A C 1
ATOM 896 O O . LEU A 1 116 ? 3.816 -2.435 -5.729 1.00 93.69 116 LEU A O 1
ATOM 900 N N . GLY A 1 117 ? 4.284 -4.308 -6.891 1.00 94.31 117 GLY A N 1
ATOM 901 C CA . GLY A 1 117 ? 5.685 -4.009 -7.139 1.00 94.31 117 GLY A CA 1
ATOM 902 C C . GLY A 1 117 ? 5.909 -3.363 -8.491 1.00 94.31 117 GLY A C 1
ATOM 903 O O . GLY A 1 117 ? 5.290 -3.744 -9.482 1.00 94.31 117 GLY A O 1
ATOM 904 N N . ARG A 1 118 ? 6.846 -2.419 -8.518 1.00 94.31 118 ARG A N 1
ATOM 905 C CA . ARG A 1 118 ? 7.440 -1.852 -9.724 1.00 94.31 118 ARG A CA 1
ATOM 906 C C . ARG A 1 118 ? 8.938 -2.125 -9.714 1.00 94.31 118 ARG A C 1
ATOM 908 O O . ARG A 1 118 ? 9.643 -1.706 -8.798 1.00 94.31 118 ARG A O 1
ATOM 915 N N . THR A 1 119 ? 9.443 -2.748 -10.766 1.00 94.56 119 THR A N 1
ATOM 916 C CA . THR A 1 119 ? 10.879 -2.902 -11.025 1.00 94.56 119 THR A CA 1
ATOM 917 C C . THR A 1 119 ? 11.275 -2.035 -12.212 1.00 94.56 119 THR A C 1
ATOM 919 O O . THR A 1 119 ? 10.558 -2.031 -13.202 1.00 94.56 119 THR A O 1
ATOM 922 N N . ALA A 1 120 ? 12.410 -1.334 -12.130 1.00 89.31 120 ALA A N 1
ATOM 923 C CA . ALA A 1 120 ? 12.991 -0.569 -13.237 1.00 89.31 120 ALA A CA 1
ATOM 924 C C . ALA A 1 120 ? 14.520 -0.707 -13.234 1.00 89.31 120 ALA A C 1
ATOM 926 O O . ALA A 1 120 ? 15.216 0.094 -12.616 1.00 89.31 120 ALA A O 1
ATOM 927 N N . GLY A 1 121 ? 15.035 -1.783 -13.834 1.00 78.31 121 GLY A N 1
ATOM 928 C CA . GLY A 1 121 ? 16.480 -2.064 -13.865 1.00 78.31 121 GLY A CA 1
ATOM 929 C C . GLY A 1 121 ? 17.114 -2.477 -12.522 1.00 78.31 121 GLY A C 1
ATOM 930 O O . GLY A 1 121 ? 18.336 -2.504 -12.412 1.00 78.31 121 GLY A O 1
ATOM 931 N N . GLY A 1 122 ? 16.313 -2.811 -11.502 1.00 82.38 122 GLY A N 1
ATOM 932 C CA . GLY A 1 122 ? 16.787 -3.157 -10.154 1.00 82.38 122 GLY A CA 1
ATOM 933 C C . GLY A 1 122 ? 15.817 -4.045 -9.363 1.00 82.38 122 GLY A C 1
ATOM 934 O O . GLY A 1 122 ? 15.054 -4.811 -9.943 1.00 82.38 122 GLY A O 1
ATOM 935 N N . GLY A 1 123 ? 15.842 -3.958 -8.031 1.00 85.00 123 GLY A N 1
ATOM 936 C CA . GLY A 1 123 ? 14.874 -4.655 -7.173 1.00 85.00 123 GLY A CA 1
ATOM 937 C C . GLY A 1 123 ? 13.446 -4.119 -7.335 1.00 85.00 123 GLY A C 1
ATOM 938 O O . GLY A 1 123 ? 13.241 -3.002 -7.810 1.00 85.00 123 GLY A O 1
ATOM 939 N N . ALA A 1 124 ? 12.450 -4.919 -6.951 1.00 88.12 124 ALA A N 1
ATOM 940 C CA . ALA A 1 124 ? 11.064 -4.460 -6.889 1.00 88.12 124 ALA A CA 1
ATOM 941 C C . ALA A 1 124 ? 10.889 -3.446 -5.750 1.00 88.12 124 ALA A C 1
ATOM 943 O O . ALA A 1 124 ? 11.345 -3.674 -4.631 1.00 88.12 124 ALA A O 1
ATOM 944 N N . ILE A 1 125 ? 10.227 -2.331 -6.048 1.00 91.06 125 ILE A N 1
ATOM 945 C CA . ILE A 1 125 ? 9.861 -1.291 -5.086 1.00 91.06 125 ILE A CA 1
ATOM 946 C C . ILE A 1 125 ? 8.333 -1.302 -4.956 1.00 91.06 125 ILE A C 1
ATOM 948 O O . ILE A 1 125 ? 7.652 -1.347 -5.988 1.00 91.06 125 ILE A O 1
ATOM 952 N N . PRO A 1 126 ? 7.772 -1.253 -3.736 1.00 92.31 126 PRO A N 1
ATOM 953 C CA . PRO A 1 126 ? 6.329 -1.194 -3.564 1.00 92.31 126 PRO A CA 1
ATOM 954 C C . PRO A 1 126 ? 5.800 0.169 -4.015 1.00 92.31 126 PRO A C 1
ATOM 956 O O . PRO A 1 126 ? 6.314 1.213 -3.613 1.00 92.31 126 PRO A O 1
ATOM 959 N N . VAL A 1 127 ? 4.764 0.159 -4.852 1.00 92.88 127 VAL A N 1
ATOM 960 C CA . VAL A 1 127 ? 4.046 1.376 -5.273 1.00 92.88 127 VAL A CA 1
ATOM 961 C C . VAL A 1 127 ? 2.649 1.475 -4.664 1.00 92.88 127 VAL A C 1
ATOM 963 O O . VAL A 1 127 ? 2.091 2.568 -4.611 1.00 92.88 127 VAL A O 1
ATOM 966 N N . ALA A 1 128 ? 2.104 0.356 -4.185 1.00 93.00 128 ALA A N 1
ATOM 967 C CA . ALA A 1 128 ? 0.902 0.308 -3.367 1.00 93.00 128 ALA A CA 1
ATOM 968 C C . ALA A 1 128 ? 0.899 -0.945 -2.485 1.00 93.00 128 ALA A C 1
ATOM 970 O O . ALA A 1 128 ? 1.306 -2.021 -2.927 1.00 93.00 128 ALA A O 1
ATOM 971 N N . ASP A 1 129 ? 0.380 -0.799 -1.269 1.00 91.56 129 ASP A N 1
ATOM 972 C CA . ASP A 1 129 ? 0.185 -1.890 -0.314 1.00 91.56 129 ASP A CA 1
ATOM 973 C C . ASP A 1 129 ? -1.281 -2.335 -0.273 1.00 91.56 129 ASP A C 1
ATOM 975 O O . ASP A 1 129 ? -2.179 -1.561 -0.613 1.00 91.56 129 ASP A O 1
ATOM 979 N N . ASN A 1 130 ? -1.523 -3.551 0.225 1.00 89.94 130 ASN A N 1
ATOM 980 C CA . ASN A 1 130 ? -2.852 -4.162 0.346 1.00 89.94 130 ASN A CA 1
ATOM 981 C C . ASN A 1 130 ? -3.567 -4.312 -1.005 1.00 89.94 130 ASN A C 1
ATOM 983 O O . ASN A 1 130 ? -4.778 -4.116 -1.105 1.00 89.94 130 ASN A O 1
ATOM 987 N N . ILE A 1 131 ? -2.809 -4.652 -2.050 1.00 89.38 131 ILE A N 1
ATOM 988 C CA . ILE A 1 131 ? -3.364 -4.939 -3.375 1.00 89.38 131 ILE A CA 1
ATOM 989 C C . ILE A 1 131 ? -3.528 -6.446 -3.518 1.00 89.38 131 ILE A C 1
ATOM 991 O O . ILE A 1 131 ? -2.536 -7.166 -3.594 1.00 89.38 131 ILE A O 1
ATOM 995 N N . GLU A 1 132 ? -4.782 -6.894 -3.555 1.00 87.50 132 GLU A N 1
ATOM 996 C CA . GLU A 1 132 ? -5.131 -8.318 -3.614 1.00 87.50 132 GLU A CA 1
ATOM 997 C C . GLU A 1 132 ? -5.083 -8.877 -5.043 1.00 87.50 132 GLU A C 1
ATOM 999 O O . GLU A 1 132 ? -4.644 -10.001 -5.284 1.00 87.50 132 GLU A O 1
ATOM 1004 N N . VAL A 1 133 ? -5.531 -8.077 -6.013 1.00 87.69 133 VAL A N 1
ATOM 1005 C CA . VAL A 1 133 ? -5.665 -8.478 -7.417 1.00 87.69 133 VAL A CA 1
ATOM 1006 C C . VAL A 1 133 ? -5.296 -7.311 -8.327 1.00 87.69 133 VAL A C 1
ATOM 1008 O O . VAL A 1 133 ? -5.593 -6.154 -8.030 1.00 87.69 133 VAL A O 1
ATOM 1011 N N . ILE A 1 134 ? -4.670 -7.642 -9.454 1.00 87.69 134 ILE A N 1
ATOM 1012 C CA . ILE A 1 134 ? -4.520 -6.774 -10.624 1.00 87.69 134 ILE A CA 1
ATOM 1013 C C . ILE A 1 134 ? -4.983 -7.550 -11.854 1.00 87.69 134 ILE A C 1
ATOM 1015 O O . ILE A 1 134 ? -4.744 -8.756 -11.932 1.00 87.69 134 ILE A O 1
ATOM 1019 N N . ASP A 1 135 ? -5.650 -6.857 -12.772 1.00 90.88 135 ASP A N 1
ATOM 1020 C CA . ASP A 1 135 ? -6.138 -7.418 -14.029 1.00 90.88 135 ASP A CA 1
ATOM 1021 C C . ASP A 1 135 ? -5.811 -6.459 -15.180 1.00 90.88 135 ASP A C 1
ATOM 1023 O O . ASP A 1 135 ? -6.123 -5.267 -15.111 1.00 90.88 135 ASP A O 1
ATOM 1027 N N . PHE A 1 136 ? -5.134 -6.977 -16.200 1.00 82.44 136 PHE A N 1
ATOM 1028 C CA . PHE A 1 136 ? -4.721 -6.253 -17.403 1.00 82.44 136 PHE A CA 1
ATOM 1029 C C . PHE A 1 136 ? -5.487 -6.697 -18.666 1.00 82.44 136 PHE A C 1
ATOM 1031 O O . PHE A 1 136 ? -5.125 -6.257 -19.760 1.00 82.44 136 PHE A O 1
ATOM 1038 N N . VAL A 1 137 ? -6.494 -7.575 -18.535 1.00 72.81 137 VAL A N 1
ATOM 1039 C CA . VAL A 1 137 ? -7.294 -8.130 -19.650 1.00 72.81 137 VAL A CA 1
ATOM 1040 C C . VAL A 1 137 ? -8.476 -7.239 -20.029 1.00 72.81 137 VAL A C 1
ATOM 1042 O O . VAL A 1 137 ? -9.121 -6.659 -19.128 1.00 72.81 137 VAL A O 1
#

Sequence (137 aa):
MKIVHNKDGFSLIELLVAVALSVIIMAAIYSTFYSQQKSFLVQEQLAAMEQNLRAAMFYMERDIRMAGCDPTRKAGAGVTTADATSLRFTEDIDGDTVPVSIFYSLYTDTDGIQKLGRTAGGGAIPVADNIEVIDFV

Secondary structure (DSSP, 8-state):
--------PPPHHHHHHHHHHHHHHHHHHHHHHHHHHHHHHHHHHHHHHHHHHHHHHHHHHHHHHHTT--SSS-S---EEEEETTEEEEEE-SS-SS-PEEEEEEEEE-TTS-EEEEEEESSS-EEEEES-------